Protein AF-A0A2V8B8C1-F1 (afdb_monomer_lite)

pLDDT: mean 71.0, std 14.12, range [40.53, 91.0]

Structure (mmCIF, N/CA/C/O backbone):
data_AF-A0A2V8B8C1-F1
#
_entry.id   AF-A0A2V8B8C1-F1
#
loop_
_atom_site.group_PDB
_atom_site.id
_atom_site.type_symbol
_atom_site.label_atom_id
_atom_site.label_alt_id
_atom_site.label_comp_id
_atom_site.label_asym_id
_atom_site.label_entity_id
_atom_site.label_seq_id
_atom_site.pdbx_PDB_ins_code
_atom_site.Cartn_x
_atom_site.Cartn_y
_atom_site.Cartn_z
_atom_site.occupancy
_atom_site.B_iso_or_equiv
_atom_site.auth_seq_id
_atom_site.auth_comp_id
_atom_site.auth_asym_id
_atom_site.auth_atom_id
_atom_site.pdbx_PDB_model_num
ATOM 1 N N . THR A 1 1 ? 27.947 12.607 -17.716 1.00 40.81 1 THR A N 1
ATOM 2 C CA . THR A 1 1 ? 27.391 13.556 -16.731 1.00 40.81 1 THR A CA 1
ATOM 3 C C . THR A 1 1 ? 28.105 13.318 -15.425 1.00 40.81 1 THR A C 1
ATOM 5 O O . THR A 1 1 ? 27.952 12.253 -14.844 1.00 40.81 1 THR A O 1
ATOM 8 N N . GLU A 1 2 ? 28.975 14.244 -15.031 1.00 46.03 2 GLU A N 1
ATOM 9 C CA . GLU A 1 2 ? 29.747 14.130 -13.792 1.00 46.03 2 GLU A CA 1
ATOM 10 C C . GLU A 1 2 ? 28.814 14.331 -12.592 1.00 46.03 2 GLU A C 1
ATOM 12 O O . GLU A 1 2 ? 28.101 15.330 -12.501 1.00 46.03 2 GLU A O 1
ATOM 17 N N . MET A 1 3 ? 28.765 13.345 -11.698 1.00 51.22 3 MET A N 1
ATOM 18 C CA . MET A 1 3 ? 28.008 13.429 -10.452 1.00 51.22 3 MET A CA 1
ATOM 19 C C . MET A 1 3 ? 28.845 14.218 -9.446 1.00 51.22 3 MET A C 1
ATOM 21 O O . MET A 1 3 ? 29.863 13.726 -8.966 1.00 51.22 3 MET A O 1
ATOM 25 N N . CYS A 1 4 ? 28.428 15.448 -9.139 1.00 53.66 4 CYS A N 1
ATOM 26 C CA . CYS A 1 4 ? 29.023 16.237 -8.064 1.00 53.66 4 CYS A CA 1
ATOM 27 C C . CYS A 1 4 ? 28.787 15.514 -6.726 1.00 53.66 4 CYS A C 1
ATOM 29 O O . CYS A 1 4 ? 27.656 15.429 -6.244 1.00 53.66 4 CYS A O 1
ATOM 31 N N . ILE A 1 5 ? 29.852 14.946 -6.158 1.00 55.75 5 ILE A N 1
ATOM 32 C CA . ILE A 1 5 ? 29.825 14.271 -4.859 1.00 55.75 5 ILE A CA 1
ATOM 33 C C . ILE A 1 5 ? 30.017 15.340 -3.782 1.00 55.75 5 ILE A C 1
ATOM 35 O O . ILE A 1 5 ? 31.124 15.830 -3.571 1.00 55.75 5 ILE A O 1
ATOM 39 N N . ILE A 1 6 ? 28.929 15.716 -3.109 1.00 62.09 6 ILE A N 1
ATOM 40 C CA . ILE A 1 6 ? 28.971 16.609 -1.946 1.00 62.09 6 ILE A CA 1
ATOM 41 C C . ILE A 1 6 ? 29.181 15.735 -0.699 1.00 62.09 6 ILE A C 1
ATOM 43 O O . ILE A 1 6 ? 28.330 14.881 -0.430 1.00 62.09 6 ILE A O 1
ATOM 47 N N . PRO A 1 7 ? 30.276 15.903 0.064 1.00 53.50 7 PRO A N 1
ATOM 48 C CA . PRO A 1 7 ? 30.513 15.103 1.259 1.00 53.50 7 PRO A CA 1
ATOM 49 C C . PRO A 1 7 ? 29.443 15.398 2.318 1.00 53.50 7 PRO A C 1
ATOM 51 O O . PRO A 1 7 ? 29.111 16.555 2.579 1.00 53.50 7 PRO A O 1
ATOM 54 N N . TYR A 1 8 ? 28.908 14.347 2.936 1.00 61.03 8 TYR A N 1
ATOM 55 C CA . TYR A 1 8 ? 27.976 14.437 4.057 1.00 61.03 8 TYR A CA 1
ATOM 56 C C . TYR A 1 8 ? 28.606 13.789 5.294 1.00 61.03 8 TYR A C 1
ATOM 58 O O . TYR A 1 8 ? 28.949 12.609 5.285 1.00 61.03 8 TYR A O 1
ATOM 66 N N . ALA A 1 9 ? 28.775 14.560 6.367 1.00 56.00 9 ALA A N 1
ATOM 67 C CA . ALA A 1 9 ? 29.152 14.032 7.672 1.00 56.00 9 ALA A CA 1
ATOM 68 C C . ALA A 1 9 ? 27.873 13.588 8.395 1.00 56.00 9 ALA A C 1
ATOM 70 O O . ALA A 1 9 ? 27.003 14.409 8.679 1.00 56.00 9 ALA A O 1
ATOM 71 N N . THR A 1 10 ? 27.701 12.296 8.662 1.00 61.25 10 THR A N 1
ATOM 72 C CA . THR A 1 10 ? 26.555 11.830 9.459 1.00 61.25 10 THR A CA 1
ATOM 73 C C . THR A 1 10 ? 26.804 11.992 10.955 1.00 61.25 10 THR A C 1
ATOM 75 O O . THR A 1 10 ? 27.929 11.826 11.412 1.00 61.25 10 THR A O 1
ATOM 78 N N . GLN A 1 11 ? 25.704 12.238 11.681 1.00 53.50 11 GLN A N 1
ATOM 79 C CA . GLN A 1 11 ? 25.585 12.444 13.135 1.00 53.50 11 GLN A CA 1
ATOM 80 C C . GLN A 1 11 ? 26.266 13.743 13.632 1.00 53.50 11 GLN A C 1
ATOM 82 O O . GLN A 1 11 ? 27.283 13.731 14.310 1.00 53.50 11 GLN A O 1
ATOM 87 N N . GLN A 1 12 ? 25.648 14.871 13.241 1.00 56.94 12 GLN A N 1
ATOM 88 C CA . GLN A 1 12 ? 25.858 16.266 13.683 1.00 56.94 12 GLN A CA 1
ATOM 89 C C . GLN A 1 12 ? 27.203 16.959 13.367 1.00 56.94 12 GLN A C 1
ATOM 91 O O . GLN A 1 12 ? 27.645 17.828 14.114 1.00 56.94 12 GLN A O 1
ATOM 96 N N . GLY A 1 13 ? 27.814 16.671 12.216 1.00 64.19 13 GLY A N 1
ATOM 97 C CA . GLY A 1 13 ? 28.711 17.636 11.558 1.00 64.19 13 GLY A CA 1
ATOM 98 C C . GLY A 1 13 ? 27.939 18.746 10.820 1.00 64.19 13 GLY A C 1
ATOM 99 O O . GLY A 1 13 ? 26.731 18.623 10.602 1.00 64.19 13 GLY A O 1
ATOM 100 N N . GLU A 1 14 ? 28.625 19.821 10.412 1.00 65.19 14 GLU A N 1
ATOM 101 C CA . GLU A 1 14 ? 28.038 20.907 9.608 1.00 65.19 14 GLU A CA 1
ATOM 102 C C . GLU A 1 14 ? 27.560 20.382 8.244 1.00 65.19 14 GLU A C 1
ATOM 104 O O . GLU A 1 14 ? 28.343 19.924 7.409 1.00 65.19 14 GLU A O 1
ATOM 109 N N . ILE A 1 15 ? 26.249 20.444 8.008 1.00 68.06 15 ILE A N 1
ATOM 110 C CA . ILE A 1 15 ? 25.651 20.078 6.723 1.00 68.06 15 ILE A CA 1
ATOM 111 C C . ILE A 1 15 ? 25.701 21.302 5.816 1.00 68.06 15 ILE A C 1
ATOM 113 O O . ILE A 1 15 ? 25.137 22.348 6.140 1.00 68.06 15 ILE A O 1
ATOM 117 N N . SER A 1 16 ? 26.354 21.171 4.659 1.00 70.62 16 SER A N 1
ATOM 118 C CA . SER A 1 16 ? 26.412 22.265 3.688 1.00 70.62 16 SER A CA 1
ATOM 119 C C . SER A 1 16 ? 25.008 22.648 3.201 1.00 70.62 16 SER A C 1
ATOM 121 O O . SER A 1 16 ? 24.148 21.797 2.955 1.00 70.62 16 SER A O 1
ATOM 123 N N . PHE A 1 17 ? 24.777 23.951 3.020 1.00 70.31 17 PHE A N 1
ATOM 124 C CA . PHE A 1 17 ? 23.488 24.502 2.582 1.00 70.31 17 PHE A CA 1
ATOM 125 C C . PHE A 1 17 ? 22.969 23.852 1.285 1.00 70.31 17 PHE A C 1
ATOM 127 O O . PHE A 1 17 ? 21.772 23.587 1.145 1.00 70.31 17 PHE A O 1
ATOM 134 N N . CYS A 1 18 ? 23.880 23.533 0.361 1.00 72.69 18 CYS A N 1
ATOM 135 C CA . CYS A 1 18 ? 23.560 22.871 -0.901 1.00 72.69 18 CYS A CA 1
ATOM 136 C C . CYS A 1 18 ? 23.122 21.410 -0.711 1.00 72.69 18 CYS A C 1
ATOM 138 O O . CYS A 1 18 ? 22.234 20.949 -1.425 1.00 72.69 18 CYS A O 1
ATOM 140 N N . ALA A 1 19 ? 23.674 20.684 0.269 1.00 73.56 19 ALA A N 1
ATOM 141 C CA . ALA A 1 19 ? 23.214 19.331 0.584 1.00 73.56 19 ALA A CA 1
ATOM 142 C C . ALA A 1 19 ? 21.793 19.339 1.172 1.00 73.56 19 ALA A C 1
ATOM 144 O O . ALA A 1 19 ? 20.999 18.453 0.852 1.00 73.56 19 ALA A O 1
ATOM 145 N N . TYR A 1 20 ? 21.459 20.358 1.975 1.00 72.19 20 TYR A N 1
ATOM 146 C CA . TYR A 1 20 ? 20.144 20.497 2.605 1.00 72.19 20 TYR A CA 1
ATOM 147 C C . TYR A 1 20 ? 19.028 20.882 1.617 1.00 72.19 20 TYR A C 1
ATOM 149 O O . TYR A 1 20 ? 17.943 20.303 1.675 1.00 72.19 20 TYR A O 1
ATOM 157 N N . ASN A 1 21 ? 19.277 21.830 0.702 1.00 74.12 21 ASN A N 1
ATOM 158 C CA . ASN A 1 21 ? 18.236 22.366 -0.193 1.00 74.12 21 ASN A CA 1
ATOM 159 C C . ASN A 1 21 ? 18.233 21.785 -1.608 1.00 74.12 21 ASN A C 1
ATOM 161 O O . ASN A 1 21 ? 17.188 21.775 -2.253 1.00 74.12 21 ASN A O 1
ATOM 165 N N . THR A 1 22 ? 19.377 21.311 -2.093 1.00 68.38 22 THR A N 1
ATOM 166 C CA . THR A 1 22 ? 19.558 20.975 -3.514 1.00 68.38 22 THR A CA 1
ATOM 167 C C . THR A 1 22 ? 20.071 19.550 -3.727 1.00 68.38 22 THR A C 1
ATOM 169 O O . THR A 1 22 ? 20.235 19.120 -4.866 1.00 68.38 22 THR A O 1
ATOM 172 N N . GLY A 1 23 ? 20.337 18.817 -2.640 1.00 65.88 23 GLY A N 1
ATOM 173 C CA . GLY A 1 23 ? 20.922 17.478 -2.647 1.00 65.88 23 GLY A CA 1
ATOM 174 C C . GLY A 1 23 ? 19.924 16.324 -2.479 1.00 65.88 23 GLY A C 1
ATOM 175 O O . GLY A 1 23 ? 18.716 16.452 -2.671 1.00 65.88 23 GLY A O 1
ATOM 176 N N . ILE A 1 24 ? 20.463 15.162 -2.095 1.00 64.38 24 ILE A N 1
ATOM 177 C CA . ILE A 1 24 ? 19.810 13.837 -2.035 1.00 64.38 24 ILE A CA 1
ATOM 178 C C . ILE A 1 24 ? 18.853 13.715 -0.828 1.00 64.38 24 ILE A C 1
ATOM 180 O O . ILE A 1 24 ? 19.044 12.909 0.074 1.00 64.38 24 ILE A O 1
ATOM 184 N N . GLY A 1 25 ? 17.803 14.537 -0.768 1.00 72.88 25 GLY A N 1
ATOM 185 C CA . GLY A 1 25 ? 16.712 14.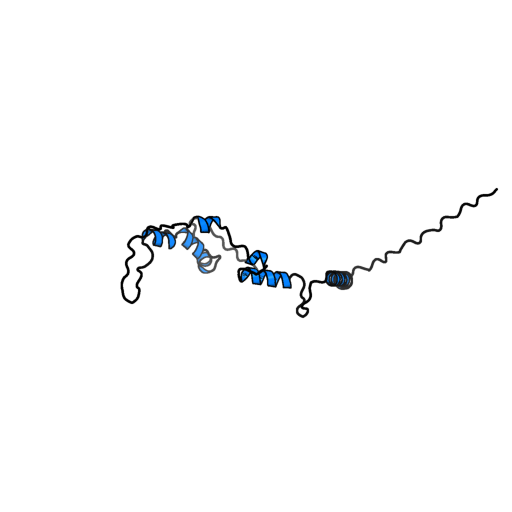358 0.202 1.00 72.88 25 GLY A CA 1
ATOM 186 C C . GLY A 1 25 ? 17.108 14.485 1.683 1.00 72.88 25 GLY A C 1
ATOM 187 O O . GLY A 1 25 ? 16.384 13.982 2.541 1.00 72.88 25 GLY A O 1
ATOM 188 N N . TRP A 1 26 ? 18.217 15.166 1.999 1.00 75.25 26 TRP A N 1
ATOM 189 C CA . TRP A 1 26 ? 18.709 15.364 3.372 1.00 75.25 26 TRP A CA 1
ATOM 190 C C . TRP A 1 26 ? 17.697 16.041 4.288 1.00 75.25 26 TRP A C 1
ATOM 192 O O . TRP A 1 26 ? 17.566 15.644 5.443 1.00 75.25 26 TRP A O 1
ATOM 202 N N . ARG A 1 27 ? 16.924 16.994 3.757 1.00 78.25 27 ARG A N 1
ATOM 203 C CA . ARG A 1 27 ? 15.770 17.585 4.442 1.00 78.25 27 ARG A CA 1
ATOM 204 C C . ARG A 1 27 ? 14.842 16.505 5.007 1.00 78.25 27 ARG A C 1
ATOM 206 O O . ARG A 1 27 ? 14.616 16.470 6.209 1.00 78.25 27 ARG A O 1
ATOM 213 N N . ASN A 1 28 ? 14.411 15.562 4.168 1.00 75.88 28 ASN A N 1
ATOM 214 C CA . ASN A 1 28 ? 13.516 14.477 4.576 1.00 75.88 28 ASN A CA 1
ATOM 215 C C . ASN A 1 28 ? 14.166 13.525 5.587 1.00 75.88 28 ASN A C 1
ATOM 217 O O . ASN A 1 28 ? 13.464 12.955 6.417 1.00 75.88 28 ASN A O 1
ATOM 221 N N . ILE A 1 29 ? 15.482 13.308 5.502 1.00 77.38 29 ILE A N 1
ATOM 222 C CA . ILE A 1 29 ? 16.212 12.433 6.430 1.00 77.38 29 ILE A CA 1
ATOM 223 C C . ILE A 1 29 ? 16.288 13.085 7.814 1.00 77.38 29 ILE A C 1
ATOM 225 O O . ILE A 1 29 ? 15.939 12.439 8.796 1.00 77.38 29 ILE A O 1
ATOM 229 N N . ILE A 1 30 ? 16.674 14.362 7.895 1.00 75.94 30 ILE A N 1
ATOM 230 C CA . ILE A 1 30 ? 16.761 15.108 9.160 1.00 75.94 30 ILE A CA 1
ATOM 231 C C . ILE A 1 30 ? 15.380 15.301 9.774 1.00 75.94 30 ILE A C 1
ATOM 233 O O . ILE A 1 30 ? 15.205 15.042 10.961 1.00 75.94 30 ILE A O 1
ATOM 237 N N . GLU A 1 31 ? 14.390 15.698 8.972 1.00 76.12 31 GLU A N 1
ATOM 238 C CA . GLU A 1 31 ? 13.014 15.868 9.440 1.00 76.12 31 GLU A CA 1
ATOM 239 C C . GLU A 1 31 ? 12.466 14.550 10.003 1.00 76.12 31 GLU A C 1
ATOM 241 O O . GLU A 1 31 ? 11.913 14.546 11.096 1.00 76.12 31 GLU A O 1
ATOM 246 N N . LYS A 1 32 ? 12.704 13.407 9.344 1.00 74.31 32 LYS A N 1
ATOM 247 C CA . LYS A 1 32 ? 12.303 12.091 9.874 1.00 74.31 32 LYS A CA 1
ATOM 248 C C . LYS A 1 32 ? 13.109 11.647 11.093 1.00 74.31 32 LYS A C 1
ATOM 250 O O . LYS A 1 32 ? 12.555 10.975 11.955 1.00 74.31 32 LYS A O 1
ATOM 255 N N . MET A 1 33 ? 14.395 11.981 11.166 1.00 72.19 33 MET A N 1
ATOM 256 C CA . MET A 1 33 ? 15.265 11.586 12.279 1.00 72.19 33 MET A CA 1
ATOM 257 C C . MET A 1 33 ? 14.947 12.369 13.559 1.00 72.19 33 MET A C 1
ATOM 259 O O . MET A 1 33 ? 15.005 11.802 14.646 1.00 72.19 33 MET A O 1
ATOM 263 N N . HIS A 1 34 ? 14.567 13.644 13.428 1.00 69.94 34 HIS A N 1
ATOM 264 C CA . HIS A 1 34 ? 14.156 14.508 14.540 1.00 69.94 34 HIS A CA 1
ATOM 265 C C . HIS A 1 34 ? 12.634 14.579 14.743 1.00 69.94 34 HIS A C 1
ATOM 267 O O . HIS A 1 34 ? 12.169 15.315 15.613 1.00 69.94 34 HIS A O 1
ATOM 273 N N . MET A 1 35 ? 11.842 13.817 13.984 1.00 74.75 35 MET A N 1
ATOM 274 C CA . MET A 1 35 ? 10.407 13.684 14.232 1.00 74.75 35 MET A CA 1
ATOM 275 C C . MET A 1 35 ? 10.179 12.972 15.570 1.00 74.75 35 MET A C 1
ATOM 277 O O . MET A 1 35 ? 10.389 11.768 15.702 1.00 74.75 35 MET A O 1
ATOM 281 N N . THR A 1 36 ? 9.712 13.721 16.565 1.00 65.25 36 THR A N 1
ATOM 282 C CA . THR A 1 36 ? 9.445 13.217 17.919 1.00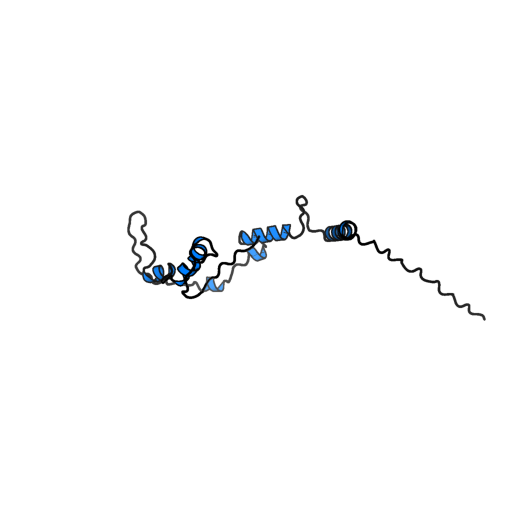 65.25 36 THR A CA 1
ATOM 283 C C . THR A 1 36 ? 8.099 12.495 18.037 1.00 65.25 36 THR A C 1
ATOM 285 O O . THR A 1 36 ? 7.946 11.627 18.894 1.00 65.25 36 THR A O 1
ATOM 288 N N . ALA A 1 37 ? 7.150 12.756 17.132 1.00 64.69 37 ALA A N 1
ATOM 289 C CA . ALA A 1 37 ? 5.885 12.032 17.045 1.00 64.69 37 ALA A CA 1
ATOM 290 C C . ALA A 1 37 ? 5.437 11.869 15.585 1.00 64.69 37 ALA A C 1
ATOM 292 O O . ALA A 1 37 ? 5.521 12.795 14.780 1.00 64.69 37 ALA A O 1
ATOM 293 N N . THR A 1 38 ? 4.952 10.677 15.230 1.00 73.25 38 THR A N 1
ATOM 294 C CA . THR A 1 38 ? 4.241 10.455 13.966 1.00 73.25 38 THR A CA 1
ATOM 295 C C . THR A 1 38 ? 2.767 10.809 14.151 1.00 73.25 38 THR A C 1
ATOM 297 O O . THR A 1 38 ? 2.230 10.678 15.250 1.00 73.25 38 THR A O 1
ATOM 300 N N . LEU A 1 39 ? 2.085 11.208 13.072 1.00 69.75 39 LEU A N 1
ATOM 301 C CA . LEU A 1 39 ? 0.641 11.478 13.094 1.00 69.75 39 LEU A CA 1
ATOM 302 C C . LEU A 1 39 ? -0.162 10.304 13.688 1.00 69.75 39 LEU A C 1
ATOM 304 O O . LEU A 1 39 ? -1.159 10.516 14.367 1.00 69.75 39 LEU A O 1
ATOM 308 N N . THR A 1 40 ? 0.307 9.072 13.472 1.00 75.25 40 THR A N 1
ATOM 309 C CA . THR A 1 40 ? -0.265 7.857 14.062 1.00 75.25 40 THR A CA 1
ATOM 310 C C . THR A 1 40 ? -0.211 7.882 15.588 1.00 75.25 40 THR A C 1
ATOM 312 O O . THR A 1 40 ? -1.251 7.720 16.212 1.00 75.25 40 THR A O 1
ATOM 315 N N . LYS A 1 41 ? 0.956 8.177 16.185 1.00 77.56 41 LYS A N 1
ATOM 316 C CA . LYS A 1 41 ? 1.100 8.300 17.646 1.00 77.56 41 LYS A CA 1
ATOM 317 C C . LYS A 1 41 ? 0.213 9.410 18.211 1.00 77.56 41 LYS A C 1
ATOM 319 O O . LYS A 1 41 ? -0.428 9.233 19.237 1.00 77.56 41 LYS A O 1
ATOM 324 N N . TRP A 1 42 ? 0.118 10.536 17.501 1.00 77.88 42 TRP A N 1
ATOM 325 C CA . TRP A 1 42 ? -0.759 11.634 17.908 1.00 77.88 42 TRP A CA 1
ATOM 326 C C . TRP A 1 42 ? -2.238 11.222 17.930 1.00 77.88 42 TRP A C 1
ATOM 328 O O . TRP A 1 42 ? -2.943 11.529 18.886 1.00 77.88 42 TRP A O 1
ATOM 338 N N . TYR A 1 43 ? -2.706 10.494 16.908 1.00 76.19 43 TYR A N 1
ATOM 339 C CA . TYR A 1 43 ? -4.079 9.980 16.860 1.00 76.19 43 TYR A CA 1
ATOM 340 C C . TYR A 1 43 ? -4.355 8.850 17.855 1.00 76.19 43 TYR A C 1
ATOM 342 O O . TYR A 1 43 ? -5.503 8.696 18.263 1.00 76.19 43 TYR A O 1
ATOM 350 N N . GLU A 1 44 ? -3.345 8.078 18.250 1.00 73.31 44 GLU A N 1
ATOM 351 C CA . GLU A 1 44 ? -3.472 7.091 19.327 1.00 73.31 44 GLU A CA 1
ATOM 352 C C . GLU A 1 44 ? -3.708 7.776 20.683 1.00 73.31 44 GLU A C 1
ATOM 354 O O . GLU A 1 44 ? -4.586 7.358 21.433 1.00 73.31 44 GLU A O 1
ATOM 359 N N . GLU A 1 45 ? -2.978 8.857 20.976 1.00 73.62 45 GLU A N 1
ATOM 360 C CA . GLU A 1 45 ? -3.075 9.580 22.254 1.00 73.62 45 GLU A CA 1
ATOM 361 C C . GLU A 1 45 ? -4.287 10.518 22.333 1.00 73.62 45 GLU A C 1
ATOM 363 O O . GLU A 1 45 ? -4.980 10.562 23.348 1.00 73.62 45 GLU A O 1
ATOM 368 N N . HIS A 1 46 ? -4.552 11.274 21.265 1.00 74.50 46 HIS A N 1
ATOM 369 C CA . HIS A 1 46 ? -5.550 12.351 21.261 1.00 74.50 46 HIS A CA 1
ATOM 370 C C . HIS A 1 46 ? -6.847 11.961 20.539 1.00 74.50 46 HIS A C 1
ATOM 372 O O . HIS A 1 46 ? -7.808 12.729 20.538 1.00 74.50 46 HIS A O 1
ATOM 378 N N . GLY A 1 47 ? -6.897 10.777 19.922 1.00 70.12 47 GLY A N 1
ATOM 379 C CA . GLY A 1 47 ? -7.994 10.376 19.050 1.00 70.12 47 GLY A CA 1
ATOM 380 C C . GLY A 1 47 ? -7.968 11.106 17.703 1.00 70.12 47 GLY A C 1
ATOM 381 O O . GLY A 1 47 ? -7.191 12.031 17.452 1.00 70.12 47 GLY A O 1
ATOM 382 N N . ARG A 1 48 ? -8.826 10.669 16.779 1.00 71.25 48 ARG A N 1
ATOM 383 C CA . ARG A 1 48 ? -9.042 11.383 15.515 1.00 71.25 48 ARG A CA 1
ATOM 384 C C . ARG A 1 48 ? -9.996 12.564 15.756 1.00 71.25 48 ARG A C 1
ATOM 386 O O . ARG A 1 48 ? -10.814 12.504 16.667 1.00 71.25 48 ARG A O 1
ATOM 393 N N . HIS A 1 49 ? -9.866 13.621 14.950 1.00 65.06 49 HIS A N 1
ATOM 394 C CA . HIS A 1 49 ? -10.652 14.867 15.018 1.00 65.06 49 HIS A CA 1
ATOM 395 C C . HIS A 1 49 ? -12.145 14.637 15.297 1.00 65.06 49 HIS A C 1
ATOM 397 O O . HIS A 1 49 ? -12.728 13.674 14.797 1.00 65.06 49 HIS A O 1
ATOM 403 N N . GLU A 1 50 ? -12.750 15.562 16.049 1.00 66.75 50 GLU A N 1
ATOM 404 C CA . GLU A 1 50 ? -14.172 15.530 16.389 1.00 66.75 50 GLU A CA 1
ATOM 405 C C . GLU A 1 50 ? -15.048 15.375 15.140 1.00 66.75 50 GLU A C 1
ATOM 407 O O . GLU A 1 50 ? -14.854 16.037 14.116 1.00 66.75 50 GLU A O 1
ATOM 412 N N . ILE A 1 51 ? -16.016 14.465 15.224 1.00 66.69 51 ILE A N 1
ATOM 413 C CA . ILE A 1 51 ? -16.929 14.172 14.126 1.00 66.69 51 ILE A CA 1
ATOM 414 C C . ILE A 1 51 ? -18.084 15.173 14.195 1.00 66.69 51 ILE A C 1
ATOM 416 O O . ILE A 1 51 ? -18.906 15.141 15.113 1.00 66.69 51 ILE A O 1
ATOM 420 N N . PHE A 1 52 ? -18.166 16.040 13.189 1.00 68.88 52 PHE A N 1
ATOM 421 C CA . PHE A 1 52 ? -19.316 16.911 12.965 1.00 68.88 52 PHE A CA 1
ATOM 422 C C . PHE A 1 52 ? -20.185 16.307 11.862 1.00 68.88 52 PHE A C 1
ATOM 424 O O . PHE A 1 52 ? -19.803 16.299 10.692 1.00 68.88 52 PHE A O 1
ATOM 431 N N . ALA A 1 53 ? -21.360 15.793 12.223 1.00 72.62 53 ALA A N 1
ATOM 432 C CA . ALA A 1 53 ? -22.344 15.292 11.267 1.00 72.62 53 ALA A CA 1
ATOM 433 C C . ALA A 1 53 ? -23.557 16.232 11.267 1.00 72.62 53 ALA A C 1
ATOM 435 O O . ALA A 1 53 ? -24.225 16.391 12.286 1.00 72.62 53 ALA A O 1
ATOM 436 N N . GLY A 1 54 ? -23.829 16.892 10.136 1.00 76.56 54 GLY A N 1
ATOM 437 C CA . GLY A 1 54 ? -25.005 17.760 9.976 1.00 76.56 54 GLY A CA 1
ATOM 438 C C . GLY A 1 54 ? -25.103 18.893 11.009 1.00 76.56 54 GLY A C 1
ATOM 439 O O . GLY A 1 54 ? -26.130 19.031 11.669 1.00 76.56 54 GLY A O 1
ATOM 440 N N . ASN A 1 55 ? -24.033 19.679 11.181 1.00 77.88 55 ASN A N 1
ATOM 441 C CA . ASN A 1 55 ? -23.928 20.778 12.158 1.00 77.88 55 ASN A CA 1
ATOM 442 C C . ASN A 1 55 ? -24.172 20.379 13.630 1.00 77.88 55 ASN A C 1
ATOM 444 O O . ASN A 1 55 ? -24.400 21.247 14.473 1.00 77.88 55 ASN A O 1
ATOM 448 N N . LYS A 1 56 ? -24.114 19.087 13.970 1.00 74.75 56 LYS A N 1
ATOM 449 C CA . LYS A 1 56 ? -24.207 18.597 15.349 1.00 74.75 56 LYS A CA 1
ATOM 450 C C . LYS A 1 56 ? -22.890 17.941 15.757 1.00 74.75 56 LYS A C 1
ATOM 452 O O . LYS A 1 56 ? -22.306 17.181 14.985 1.00 74.75 56 LYS A O 1
ATOM 457 N N . ALA A 1 57 ? -22.437 18.251 16.970 1.00 75.31 57 ALA A N 1
ATOM 458 C CA . ALA A 1 57 ? -21.295 17.588 17.588 1.00 75.31 57 ALA A CA 1
ATOM 459 C C . ALA A 1 57 ? -21.6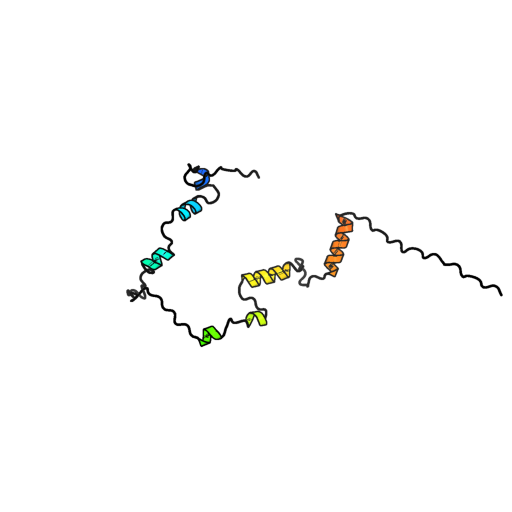92 16.159 17.985 1.00 75.31 57 ALA A C 1
ATOM 461 O O . ALA A 1 57 ? -22.697 15.971 18.676 1.00 75.31 57 ALA A O 1
ATOM 462 N N . VAL A 1 58 ? -20.923 15.161 17.543 1.00 76.44 58 VAL A N 1
ATOM 463 C CA . VAL A 1 58 ? -21.127 13.749 17.898 1.00 76.44 58 VAL A CA 1
ATOM 464 C C . VAL A 1 58 ? -19.873 13.249 18.623 1.00 76.44 58 VAL A C 1
ATOM 466 O O . VAL A 1 58 ? -18.933 12.793 17.968 1.00 76.44 58 VAL A O 1
ATOM 469 N N . PRO A 1 59 ? -19.811 13.361 19.964 1.00 73.62 59 PRO A N 1
ATOM 470 C CA . PRO A 1 59 ? -18.658 12.891 20.720 1.00 73.62 59 PRO A CA 1
ATOM 471 C C . PRO A 1 59 ? -18.586 11.359 20.699 1.00 73.62 59 PRO A C 1
ATOM 473 O O . PRO A 1 59 ? -19.596 10.670 20.857 1.00 73.62 59 PRO A O 1
ATOM 476 N N . LEU A 1 60 ? -17.378 10.820 20.522 1.00 71.06 60 LEU A N 1
ATOM 477 C CA . LEU A 1 60 ? -17.130 9.387 20.657 1.00 71.06 60 LEU A CA 1
ATOM 478 C C . LEU A 1 60 ? -17.051 9.023 22.152 1.00 71.06 60 LEU A C 1
ATOM 480 O O . LEU A 1 60 ? -16.320 9.680 22.890 1.00 71.06 60 LEU A O 1
ATOM 484 N N . PRO A 1 61 ? -17.756 7.976 22.617 1.00 74.00 61 PRO A N 1
ATOM 485 C CA . PRO A 1 61 ? -17.767 7.600 24.033 1.00 74.00 61 PRO A CA 1
ATOM 486 C C . PRO A 1 61 ? -16.447 6.972 24.514 1.00 74.00 61 PRO A C 1
ATOM 488 O O . PRO A 1 61 ? -16.183 6.950 25.712 1.00 74.00 61 PRO A O 1
ATOM 491 N N . SER A 1 62 ? -15.623 6.431 23.610 1.00 73.88 62 SER A N 1
ATOM 492 C CA . SER A 1 62 ? -14.314 5.853 23.929 1.00 73.88 62 SER A CA 1
ATOM 493 C C . SER A 1 62 ? -13.439 5.757 22.677 1.00 73.88 62 SER A C 1
ATOM 495 O O . SER A 1 62 ? -13.951 5.551 21.576 1.00 73.88 62 SER A O 1
ATOM 497 N N . THR A 1 63 ? -12.120 5.862 22.851 1.00 72.19 63 THR A N 1
ATOM 498 C CA . THR A 1 63 ? -11.106 5.557 21.827 1.00 72.19 63 THR A CA 1
ATOM 499 C C . THR A 1 63 ? -10.686 4.085 21.835 1.00 72.19 63 THR A C 1
ATOM 501 O O . THR A 1 63 ? -9.923 3.665 20.970 1.00 72.19 63 THR A O 1
ATOM 504 N N . ALA A 1 64 ? -11.186 3.277 22.778 1.00 76.25 64 ALA A N 1
ATOM 505 C CA . ALA A 1 64 ? -10.862 1.859 22.857 1.00 76.25 64 ALA A CA 1
ATOM 506 C C . ALA A 1 64 ? -11.432 1.098 21.650 1.00 76.25 64 ALA A C 1
ATOM 508 O O . ALA A 1 64 ? -12.631 1.131 21.366 1.00 76.25 64 ALA A O 1
ATOM 509 N N . HIS A 1 65 ? -10.565 0.378 20.944 1.00 77.75 65 HIS A N 1
ATOM 510 C CA . HIS A 1 65 ? -10.950 -0.423 19.791 1.00 77.75 65 HIS A CA 1
ATOM 511 C C . HIS A 1 65 ? -11.307 -1.844 20.233 1.00 77.75 65 HIS A C 1
ATOM 513 O O . HIS A 1 65 ? -10.543 -2.495 20.942 1.00 77.75 65 HIS A O 1
ATOM 519 N N . SER A 1 66 ? -12.452 -2.353 19.783 1.00 82.31 66 SER A N 1
ATOM 520 C CA . SER A 1 66 ? -12.779 -3.776 19.888 1.00 82.31 66 SER A CA 1
ATOM 521 C C . SER A 1 66 ? -13.195 -4.288 18.515 1.00 82.31 66 SER A C 1
ATOM 523 O O . SER A 1 66 ? -14.016 -3.673 17.837 1.00 82.31 66 SER A O 1
ATOM 525 N N . LEU A 1 67 ? -12.597 -5.396 18.085 1.00 84.25 67 LEU A N 1
ATOM 526 C CA . LEU A 1 67 ? -12.958 -6.086 16.853 1.00 84.25 67 LEU A CA 1
ATOM 527 C C . LEU A 1 67 ? -13.561 -7.433 17.240 1.00 84.25 67 LEU A C 1
ATOM 529 O O . LEU A 1 67 ? -12.867 -8.300 17.765 1.00 84.25 67 LEU A O 1
ATOM 533 N N . LYS A 1 68 ? -14.860 -7.609 16.994 1.00 89.25 68 LYS A N 1
ATOM 534 C CA . LYS A 1 68 ? -15.508 -8.917 17.121 1.00 89.25 68 LYS A CA 1
ATOM 535 C C . LYS A 1 68 ? -15.349 -9.656 15.800 1.00 89.25 68 LYS A C 1
ATOM 537 O O . LYS A 1 68 ? -15.958 -9.275 14.802 1.00 89.25 68 LYS A O 1
ATOM 542 N N . LEU A 1 69 ? -14.505 -10.681 15.795 1.00 88.12 69 LEU A N 1
ATOM 543 C CA . LEU A 1 69 ? -14.324 -11.555 14.642 1.00 88.12 69 LEU A CA 1
ATOM 544 C C . LEU A 1 69 ? -15.490 -12.548 14.569 1.00 88.12 69 LEU A C 1
ATOM 546 O O . LEU A 1 69 ? -15.830 -13.175 15.569 1.00 88.12 69 LEU A O 1
ATOM 550 N N . ASN A 1 70 ? -16.086 -12.707 13.389 1.00 90.75 70 ASN A N 1
ATOM 551 C CA . ASN A 1 70 ? -17.003 -13.814 13.133 1.00 90.75 70 ASN A CA 1
ATOM 552 C C . ASN A 1 70 ? -16.175 -15.063 12.795 1.00 90.75 70 ASN A C 1
ATOM 554 O O . ASN A 1 70 ? -15.496 -15.091 11.768 1.00 90.75 70 ASN A O 1
ATOM 558 N N . GLU A 1 71 ? -16.232 -16.083 13.651 1.00 91.00 71 GLU A N 1
ATOM 559 C CA . GLU A 1 71 ? -15.441 -17.310 13.506 1.00 91.00 71 GLU A CA 1
ATOM 560 C C . GLU A 1 71 ? -15.712 -18.059 12.196 1.00 91.00 71 GLU A C 1
ATOM 562 O O . GLU A 1 71 ? -14.780 -18.607 11.603 1.00 91.00 71 GLU A O 1
ATOM 567 N N . GLU A 1 72 ? -16.957 -18.062 11.712 1.00 90.56 72 GLU A N 1
ATOM 568 C CA . GLU A 1 72 ? -17.321 -18.731 10.459 1.00 90.56 72 GLU A CA 1
ATOM 569 C C . GLU A 1 72 ? -16.659 -18.046 9.262 1.00 90.56 72 GLU A C 1
ATOM 571 O O . GLU A 1 72 ? -16.044 -18.706 8.425 1.00 90.56 72 GLU A O 1
ATOM 576 N N . ALA A 1 73 ? -16.713 -16.711 9.220 1.00 85.44 73 ALA A N 1
ATOM 577 C CA . ALA A 1 73 ? -16.106 -15.919 8.152 1.00 85.44 73 ALA A CA 1
ATOM 578 C C . ALA A 1 73 ? -14.576 -16.048 8.141 1.00 85.44 73 ALA A C 1
ATOM 580 O O . ALA A 1 73 ? -13.957 -16.094 7.082 1.00 85.44 73 ALA A O 1
ATOM 581 N N . VAL A 1 74 ? -13.960 -16.147 9.319 1.00 87.19 74 VAL A N 1
ATOM 582 C CA . VAL A 1 74 ? -12.509 -16.337 9.455 1.00 87.19 74 VAL A CA 1
ATOM 583 C C . VAL A 1 74 ? -12.097 -17.721 8.963 1.00 87.19 74 VAL A C 1
ATOM 585 O O . VAL A 1 74 ? -11.073 -17.864 8.296 1.00 87.19 74 VAL A O 1
ATOM 588 N N . ARG A 1 75 ? -12.906 -18.744 9.258 1.00 89.75 75 ARG A N 1
ATOM 589 C CA . ARG A 1 75 ? -12.651 -20.125 8.834 1.00 89.75 75 ARG A CA 1
ATOM 590 C C . ARG A 1 75 ? -12.915 -20.354 7.344 1.00 89.75 75 ARG A C 1
ATOM 592 O O . ARG A 1 75 ? -12.293 -21.242 6.771 1.00 89.75 75 ARG A O 1
ATOM 599 N N . ALA A 1 76 ? -13.785 -19.560 6.716 1.00 87.56 76 ALA A N 1
ATOM 600 C CA . ALA A 1 76 ? -14.113 -19.665 5.291 1.00 87.56 76 ALA A CA 1
ATOM 601 C C . ALA A 1 76 ? -12.901 -19.468 4.353 1.00 87.56 76 ALA A C 1
ATOM 603 O O . ALA A 1 76 ? -12.956 -19.872 3.192 1.00 87.56 76 ALA A O 1
ATOM 604 N N . GLY A 1 77 ? -11.789 -18.919 4.857 1.00 86.25 77 GLY A N 1
ATOM 605 C CA . GLY A 1 77 ? -10.549 -18.762 4.101 1.00 86.25 77 GLY A CA 1
ATOM 606 C C . GLY A 1 77 ? -10.607 -17.636 3.066 1.00 86.25 77 GLY A C 1
ATOM 607 O O . GLY A 1 77 ? -11.592 -16.910 2.942 1.00 86.25 77 GLY A O 1
ATOM 608 N N . ALA A 1 78 ? -9.504 -17.448 2.338 1.00 86.50 78 ALA A N 1
ATOM 609 C CA . ALA A 1 78 ? -9.421 -16.419 1.307 1.00 86.50 78 ALA A CA 1
ATOM 610 C C . ALA A 1 78 ? -10.201 -16.827 0.046 1.00 86.50 78 ALA A C 1
ATOM 612 O O . ALA A 1 78 ? -10.121 -17.966 -0.413 1.00 86.50 78 ALA A O 1
ATOM 613 N N . GLN A 1 79 ? -10.907 -15.869 -0.550 1.00 86.31 79 GLN A N 1
ATOM 614 C CA . GLN A 1 79 ? -11.623 -16.054 -1.809 1.00 86.31 79 GLN A CA 1
ATOM 615 C C . GLN A 1 79 ? -10.628 -16.205 -2.982 1.00 86.31 79 GLN A C 1
ATOM 617 O O . GLN A 1 79 ? -9.748 -15.362 -3.169 1.00 86.31 79 GLN A O 1
ATOM 622 N N . THR A 1 80 ? -10.756 -17.288 -3.762 1.00 89.19 80 THR A N 1
ATOM 623 C CA . THR A 1 80 ? -9.843 -17.654 -4.876 1.00 89.19 80 THR A CA 1
ATOM 624 C C . THR A 1 80 ? -10.550 -17.828 -6.226 1.00 89.19 80 THR A C 1
ATOM 626 O O . THR A 1 80 ? -9.940 -18.254 -7.204 1.00 89.19 80 THR A O 1
ATOM 629 N N . ASP A 1 81 ? -11.831 -17.481 -6.314 1.00 89.81 81 ASP A N 1
ATOM 630 C CA . ASP A 1 81 ? -12.640 -17.576 -7.537 1.00 89.81 81 ASP A CA 1
ATOM 631 C C . ASP A 1 81 ? -12.033 -16.806 -8.726 1.00 89.81 81 ASP A C 1
ATOM 633 O O . ASP A 1 81 ? -11.937 -17.340 -9.830 1.00 89.81 81 ASP A O 1
ATOM 637 N N . LEU A 1 82 ? -11.540 -15.585 -8.500 1.00 86.38 82 LEU A N 1
ATOM 638 C CA . LEU A 1 82 ? -10.897 -14.759 -9.523 1.00 86.38 82 LEU A CA 1
ATOM 639 C C . LEU A 1 82 ? -9.589 -15.376 -10.031 1.00 86.38 82 LEU A C 1
ATOM 641 O O . LEU A 1 82 ? -9.264 -15.222 -11.209 1.00 86.38 82 LEU A O 1
ATOM 645 N N . ASP A 1 83 ? -8.867 -16.107 -9.175 1.00 86.81 83 ASP A N 1
ATOM 646 C CA . ASP A 1 83 ? -7.659 -16.832 -9.580 1.00 86.81 83 ASP A CA 1
ATOM 647 C C . ASP A 1 83 ? -8.015 -18.020 -10.478 1.00 86.81 83 ASP A C 1
ATOM 649 O O . ASP A 1 83 ? -7.377 -18.219 -11.511 1.00 86.81 83 ASP A O 1
ATOM 653 N N . GLN A 1 84 ? -9.069 -18.767 -10.126 1.00 88.62 84 GLN A N 1
ATOM 654 C CA . GLN A 1 84 ? -9.561 -19.906 -10.911 1.00 88.62 84 GLN A CA 1
ATOM 655 C C . GLN A 1 84 ? -10.073 -19.469 -12.289 1.00 88.62 84 GLN A C 1
ATOM 657 O O . GLN A 1 84 ? -9.818 -20.139 -13.288 1.00 88.62 84 GLN A O 1
ATOM 662 N N . LEU A 1 85 ? -10.745 -18.317 -12.355 1.00 89.88 85 LEU A N 1
ATOM 663 C CA . LEU A 1 85 ? -11.209 -17.708 -13.603 1.00 89.88 85 LEU A CA 1
ATOM 664 C C . LEU A 1 85 ? -10.092 -16.984 -14.376 1.00 89.88 85 LEU A C 1
ATOM 666 O O . LEU A 1 85 ? -10.307 -16.540 -15.504 1.00 89.88 85 LEU A O 1
ATOM 670 N N . GLY A 1 86 ? -8.900 -16.836 -13.790 1.00 85.00 86 GLY A N 1
ATOM 671 C CA . GLY A 1 86 ? -7.768 -16.151 -14.412 1.00 85.00 86 GLY A CA 1
ATOM 672 C C . GLY A 1 86 ? -7.978 -14.646 -14.615 1.00 85.00 86 GLY A C 1
ATOM 673 O O . GLY A 1 86 ? -7.262 -14.028 -15.412 1.00 85.00 86 GLY A O 1
ATOM 674 N N . ILE A 1 87 ? -8.919 -14.033 -13.898 1.00 88.06 87 ILE A N 1
ATOM 675 C CA . ILE A 1 87 ? -9.222 -12.598 -13.959 1.00 88.06 87 ILE A CA 1
ATOM 676 C C . ILE A 1 87 ? -8.195 -11.846 -13.099 1.00 88.06 87 ILE A C 1
ATOM 678 O O . ILE A 1 87 ? -7.713 -12.349 -12.090 1.00 88.06 87 ILE A O 1
ATOM 682 N N . ALA A 1 88 ? -7.749 -10.670 -13.543 1.00 89.06 88 ALA A N 1
ATOM 683 C CA . ALA A 1 88 ? -6.842 -9.847 -12.740 1.00 89.06 88 ALA A CA 1
ATOM 684 C C . ALA A 1 88 ? -7.604 -9.168 -11.593 1.00 89.06 88 ALA A C 1
ATOM 686 O O . ALA A 1 88 ? -8.696 -8.650 -11.805 1.00 89.06 88 ALA A O 1
ATOM 687 N N . LYS A 1 89 ? -7.020 -9.136 -10.392 1.00 86.12 89 LYS A N 1
ATOM 688 C CA . LYS A 1 89 ? -7.667 -8.571 -9.196 1.00 86.12 89 LYS A CA 1
ATOM 689 C C . LYS A 1 89 ? -7.483 -7.062 -9.078 1.00 86.12 89 LYS A C 1
ATOM 691 O O . LYS A 1 89 ? -8.227 -6.393 -8.368 1.00 86.12 89 LYS A O 1
ATOM 696 N N . ASN A 1 90 ? -6.450 -6.519 -9.718 1.00 90.81 90 ASN A N 1
ATOM 697 C CA . ASN A 1 90 ? -6.101 -5.106 -9.634 1.00 90.81 90 ASN A CA 1
ATOM 698 C C . ASN A 1 90 ? -5.451 -4.595 -10.929 1.00 90.81 90 ASN A C 1
ATOM 700 O O . ASN A 1 90 ? -4.910 -5.356 -11.734 1.00 90.81 90 ASN A O 1
ATOM 704 N N . ALA A 1 91 ? -5.430 -3.269 -11.082 1.00 90.38 91 ALA A N 1
ATOM 705 C CA . ALA A 1 91 ? -4.850 -2.592 -12.244 1.00 90.38 91 ALA A CA 1
ATOM 706 C C . ALA A 1 91 ? -3.358 -2.916 -12.461 1.00 90.38 91 ALA A C 1
ATOM 708 O O . ALA A 1 91 ? -2.855 -2.879 -13.586 1.00 90.38 91 ALA A O 1
ATOM 709 N N . ARG A 1 92 ? -2.613 -3.241 -11.393 1.00 90.00 92 ARG A N 1
ATOM 710 C CA . ARG A 1 92 ? -1.202 -3.640 -11.503 1.00 90.00 92 ARG A CA 1
ATOM 711 C C . ARG A 1 92 ? -1.074 -5.010 -12.166 1.00 90.00 92 ARG A C 1
ATOM 713 O O . ARG A 1 92 ? -0.213 -5.169 -13.027 1.00 90.00 92 ARG A O 1
ATOM 720 N N . GLU A 1 93 ? -1.905 -5.971 -11.787 1.00 87.44 93 GLU A N 1
ATOM 721 C CA . GLU A 1 93 ? -1.966 -7.305 -12.385 1.00 87.44 93 GLU A CA 1
ATOM 722 C C . GLU A 1 93 ? -2.444 -7.252 -13.832 1.00 87.44 93 GLU A C 1
ATOM 724 O O . GLU A 1 93 ? -1.854 -7.923 -14.675 1.00 87.44 93 GLU A O 1
ATOM 729 N N . GLU A 1 94 ? -3.426 -6.409 -14.157 1.00 86.06 94 GLU A N 1
ATOM 730 C CA . GLU A 1 94 ? -3.822 -6.149 -15.547 1.00 86.06 94 GLU A CA 1
ATOM 731 C C . GLU A 1 94 ? -2.655 -5.595 -16.360 1.00 86.06 94 GLU A C 1
ATOM 733 O O . GLU A 1 94 ? -2.334 -6.112 -17.428 1.00 86.06 94 GLU A O 1
ATOM 738 N N . LYS A 1 95 ? -1.949 -4.590 -15.829 1.00 87.25 95 LYS A N 1
ATOM 739 C CA . LYS A 1 95 ? -0.781 -3.998 -16.489 1.00 87.25 95 LYS A CA 1
ATOM 740 C C . LYS A 1 95 ? 0.359 -4.999 -16.643 1.00 87.25 95 LYS A C 1
ATOM 742 O O . LYS A 1 95 ? 1.049 -4.975 -17.659 1.00 87.25 95 LYS A O 1
ATOM 747 N N . LEU A 1 96 ? 0.576 -5.873 -15.662 1.00 84.44 96 LEU A N 1
ATOM 748 C CA . LEU A 1 96 ? 1.561 -6.950 -15.747 1.00 84.44 96 LEU A CA 1
ATOM 749 C C . LEU A 1 96 ? 1.146 -8.011 -16.764 1.00 84.44 96 LEU A C 1
ATOM 751 O O . LEU A 1 96 ? 1.996 -8.432 -17.537 1.00 84.44 96 LEU A O 1
ATOM 755 N N . LYS A 1 97 ? -0.133 -8.398 -16.831 1.00 81.69 97 LYS A N 1
ATOM 756 C CA . LYS A 1 97 ? -0.652 -9.311 -17.859 1.00 81.69 97 LYS A CA 1
ATOM 757 C C . LYS A 1 97 ? -0.542 -8.699 -19.254 1.00 81.69 97 LYS A C 1
ATOM 759 O O . LYS A 1 97 ? -0.042 -9.365 -20.154 1.00 81.69 97 LYS A O 1
ATOM 764 N N . ALA A 1 98 ? -0.900 -7.427 -19.419 1.00 80.25 98 ALA A N 1
ATOM 765 C CA . ALA A 1 98 ? -0.738 -6.689 -20.668 1.00 80.25 98 ALA A CA 1
ATOM 766 C C . ALA A 1 98 ? 0.740 -6.614 -21.075 1.00 80.25 98 ALA A C 1
ATOM 768 O O . ALA A 1 98 ? 1.093 -6.951 -22.200 1.00 80.25 98 ALA A O 1
ATOM 769 N N . ARG A 1 99 ? 1.635 -6.275 -20.139 1.00 76.56 99 ARG A N 1
ATOM 770 C CA . ARG A 1 99 ? 3.086 -6.279 -20.374 1.00 76.56 99 ARG A CA 1
ATOM 771 C C . ARG A 1 99 ? 3.632 -7.666 -20.670 1.00 76.56 99 ARG A C 1
ATOM 773 O O . ARG A 1 99 ? 4.503 -7.775 -21.513 1.00 76.56 99 ARG A O 1
ATOM 780 N N . ALA A 1 100 ? 3.147 -8.711 -20.011 1.00 70.69 100 ALA A N 1
ATOM 781 C CA . ALA A 1 100 ? 3.556 -10.084 -20.275 1.00 70.69 100 ALA A CA 1
ATOM 782 C C . ALA A 1 100 ? 3.014 -10.597 -21.616 1.00 70.69 100 ALA A C 1
ATOM 784 O O . ALA A 1 100 ? 3.623 -11.492 -22.190 1.00 70.69 100 ALA A O 1
ATOM 785 N N . GLY A 1 101 ? 1.895 -10.055 -22.105 1.00 61.44 101 GLY A N 1
ATOM 786 C CA . GLY A 1 101 ? 1.417 -10.247 -23.474 1.00 61.44 101 GLY A CA 1
ATOM 787 C C . GLY A 1 101 ? 2.314 -9.535 -24.489 1.00 61.44 101 GLY A C 1
ATOM 788 O O . GLY A 1 101 ? 2.742 -10.153 -25.453 1.00 61.44 101 GLY A O 1
ATOM 789 N N . VAL A 1 102 ? 2.694 -8.284 -24.211 1.00 59.72 102 VAL A N 1
ATOM 790 C CA . VAL A 1 102 ? 3.590 -7.480 -25.065 1.00 59.72 102 VAL A CA 1
ATOM 791 C C . VAL A 1 102 ? 5.024 -8.033 -25.092 1.00 59.72 102 VAL A C 1
ATOM 793 O O . VAL A 1 102 ? 5.636 -8.120 -26.150 1.00 59.72 102 VAL A O 1
ATOM 796 N N . ALA A 1 103 ? 5.560 -8.452 -23.942 1.00 55.00 103 ALA A N 1
ATOM 797 C CA . ALA A 1 103 ? 6.899 -9.032 -23.800 1.00 55.00 103 ALA A CA 1
ATOM 798 C C . ALA A 1 103 ? 6.999 -10.441 -24.399 1.00 55.00 103 ALA A C 1
ATOM 800 O O . ALA A 1 103 ? 8.083 -10.873 -24.773 1.00 55.00 103 ALA A O 1
ATOM 801 N N . ARG A 1 104 ? 5.866 -11.135 -24.548 1.00 51.41 104 ARG A N 1
ATOM 802 C CA . ARG A 1 104 ? 5.739 -12.364 -25.337 1.00 51.41 104 ARG A CA 1
ATOM 803 C C . ARG A 1 104 ? 5.534 -12.052 -26.829 1.00 51.41 104 ARG A C 1
ATOM 805 O O . ARG A 1 104 ? 4.774 -12.733 -27.490 1.00 51.41 104 ARG A O 1
ATOM 812 N N . GLY A 1 105 ? 6.219 -11.043 -27.366 1.00 48.78 105 GLY A N 1
ATOM 813 C CA . GLY A 1 105 ? 6.500 -10.941 -28.803 1.00 48.78 105 GLY A CA 1
ATOM 814 C C . GLY A 1 105 ? 5.406 -10.384 -29.719 1.00 48.78 105 GLY A C 1
ATOM 815 O O . GLY A 1 105 ? 5.390 -10.734 -30.894 1.00 48.78 105 GLY A O 1
ATOM 816 N N . SER A 1 106 ? 4.527 -9.486 -29.263 1.00 45.94 106 SER A N 1
ATOM 817 C CA . SER A 1 106 ? 3.687 -8.732 -30.211 1.00 45.94 106 SER A CA 1
ATOM 818 C C . SER A 1 106 ? 4.455 -7.520 -30.760 1.00 45.94 106 SER A C 1
ATOM 820 O O . SER A 1 106 ? 4.633 -6.519 -30.062 1.00 45.94 106 SER A O 1
ATOM 822 N N . HIS A 1 107 ? 4.905 -7.598 -32.015 1.00 45.72 107 HIS A N 1
ATOM 823 C CA . HIS A 1 107 ? 5.368 -6.442 -32.796 1.00 45.72 107 HIS A CA 1
ATOM 824 C C . HIS A 1 107 ? 4.237 -5.389 -32.886 1.00 45.72 107 HIS A C 1
ATOM 826 O O . HIS A 1 107 ? 3.069 -5.795 -32.935 1.00 45.72 107 HIS A O 1
ATOM 832 N N . PRO A 1 108 ? 4.509 -4.065 -32.916 1.00 42.84 108 PRO A N 1
ATOM 833 C CA . PRO A 1 108 ? 3.465 -3.046 -33.060 1.00 42.84 108 PRO A CA 1
ATOM 834 C C . PRO A 1 108 ? 2.819 -3.157 -34.452 1.00 42.84 108 PRO A C 1
ATOM 836 O O . PRO A 1 108 ? 3.257 -2.527 -35.407 1.00 42.84 108 PRO A O 1
ATOM 839 N N . GLY A 1 109 ? 1.813 -4.028 -34.577 1.00 51.56 109 GLY A N 1
ATOM 840 C CA . GLY A 1 109 ? 1.126 -4.347 -35.831 1.00 51.56 109 GLY A CA 1
ATOM 841 C C . GLY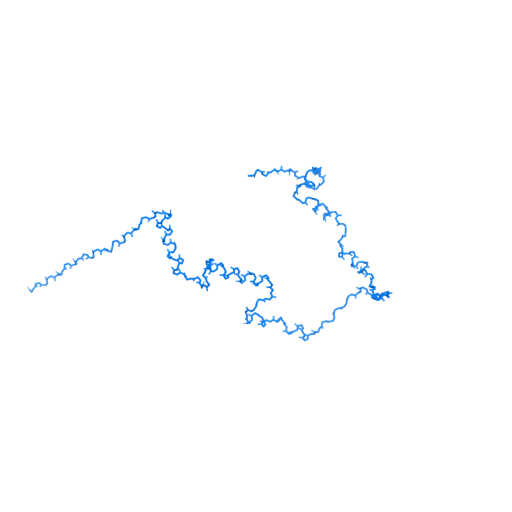 A 1 109 ? 0.628 -5.793 -35.967 1.00 51.56 109 GLY A C 1
ATOM 842 O O . GLY A 1 109 ? -0.182 -6.047 -36.851 1.00 51.56 109 GLY A O 1
ATOM 843 N N . ASN A 1 110 ? 1.051 -6.737 -35.112 1.00 48.91 110 ASN A N 1
ATOM 844 C CA . ASN A 1 110 ? 0.622 -8.140 -35.205 1.00 48.91 110 ASN A CA 1
ATOM 845 C C . ASN A 1 110 ? 0.063 -8.651 -33.865 1.00 48.91 110 ASN A C 1
ATOM 847 O O . ASN A 1 110 ? 0.790 -8.805 -32.885 1.00 48.91 110 ASN A O 1
ATOM 851 N N . THR A 1 111 ? -1.243 -8.919 -33.826 1.00 40.53 111 THR A N 1
ATOM 852 C CA . THR A 1 111 ? -1.995 -9.470 -32.683 1.00 40.53 111 THR A CA 1
ATOM 853 C C . THR A 1 111 ? -1.874 -10.999 -32.597 1.00 40.53 111 THR A C 1
ATOM 855 O O . THR A 1 111 ? -2.862 -11.697 -32.367 1.00 40.53 111 THR A O 1
ATOM 858 N N . GLY A 1 112 ? -0.680 -11.537 -32.841 1.00 50.94 112 GLY A N 1
ATOM 859 C CA . GLY A 1 112 ? -0.390 -12.971 -32.835 1.00 50.94 112 GLY A CA 1
ATOM 860 C C . GLY A 1 112 ? 0.545 -13.360 -31.692 1.00 50.94 112 GLY A C 1
ATOM 861 O O . GLY A 1 112 ? 1.360 -12.556 -31.251 1.00 50.94 112 GLY A O 1
ATOM 862 N N . LYS A 1 113 ? 0.406 -14.597 -31.198 1.00 50.75 113 LYS A N 1
ATOM 863 C CA . LYS A 1 113 ? 1.317 -15.227 -30.223 1.00 50.75 113 LYS A CA 1
ATOM 864 C C . LYS A 1 113 ? 2.773 -15.157 -30.731 1.00 50.75 113 LYS A C 1
ATOM 866 O O . LYS A 1 113 ? 2.959 -15.139 -31.945 1.00 50.75 113 LYS A O 1
ATOM 871 N N . PRO A 1 114 ? 3.791 -15.172 -29.848 1.00 53.69 114 PRO A N 1
ATOM 872 C CA . PRO A 1 114 ? 5.179 -15.256 -30.288 1.00 53.69 114 PRO A CA 1
ATOM 873 C C . PRO A 1 114 ? 5.368 -16.605 -30.976 1.00 53.69 114 PRO A C 1
ATOM 875 O O . PRO A 1 114 ? 5.386 -17.650 -30.319 1.00 53.69 114 PRO A O 1
ATOM 878 N N . ASP A 1 115 ? 5.451 -16.600 -32.300 1.00 61.50 115 ASP A N 1
ATOM 879 C CA . ASP A 1 115 ? 5.844 -17.792 -33.028 1.00 61.50 115 ASP A CA 1
ATOM 880 C C . ASP A 1 115 ? 7.345 -17.955 -32.824 1.00 61.50 115 ASP A C 1
ATOM 882 O O . ASP A 1 115 ? 8.142 -17.227 -33.406 1.00 61.50 115 ASP A O 1
ATOM 886 N N . ALA A 1 116 ? 7.743 -18.941 -32.017 1.00 70.69 116 ALA A N 1
ATOM 887 C CA . ALA A 1 116 ? 9.152 -19.277 -31.794 1.00 70.69 116 ALA A CA 1
ATOM 888 C C . ALA A 1 116 ? 9.931 -19.442 -33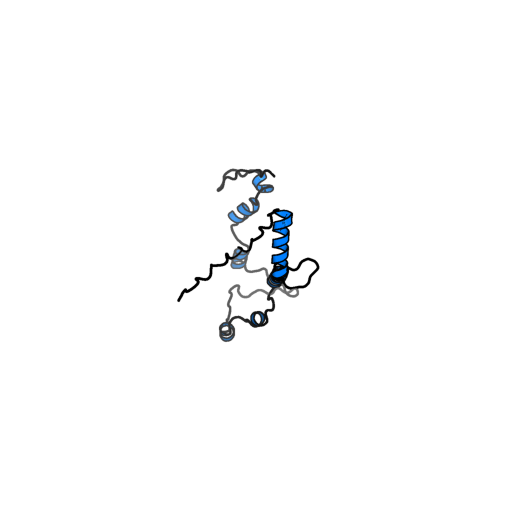.118 1.00 70.69 116 ALA A C 1
ATOM 890 O O . ALA A 1 116 ? 11.123 -19.164 -33.188 1.00 70.69 116 ALA A O 1
ATOM 891 N N . ARG A 1 117 ? 9.233 -19.824 -34.198 1.00 72.25 117 ARG A N 1
ATOM 892 C CA . ARG A 1 117 ? 9.785 -19.929 -35.555 1.00 72.25 117 ARG A CA 1
ATOM 893 C C . ARG A 1 117 ? 10.194 -18.578 -36.149 1.00 72.25 117 ARG A C 1
ATOM 895 O O . ARG A 1 117 ? 11.205 -18.507 -36.839 1.00 72.25 117 ARG A O 1
ATOM 902 N N . TYR A 1 118 ? 9.427 -17.523 -35.880 1.00 74.62 118 TYR A N 1
ATOM 903 C CA . TYR A 1 118 ? 9.747 -16.162 -36.305 1.00 74.62 118 TYR A CA 1
ATOM 904 C C . TYR A 1 118 ? 10.983 -15.640 -35.564 1.00 74.62 118 TYR A C 1
ATOM 906 O O . TYR A 1 118 ? 11.892 -15.091 -36.184 1.00 74.62 118 TYR A O 1
ATOM 914 N N . ASP A 1 119 ? 11.063 -15.888 -34.254 1.00 79.19 119 ASP A N 1
ATOM 915 C CA . ASP A 1 119 ? 12.223 -15.504 -33.442 1.00 79.19 119 ASP A CA 1
ATOM 916 C C . ASP A 1 119 ? 13.501 -16.231 -33.904 1.00 79.19 119 ASP A C 1
ATOM 918 O O . ASP A 1 119 ? 14.565 -15.618 -34.027 1.00 79.19 119 ASP A O 1
ATOM 922 N N . GLU A 1 120 ? 13.399 -17.523 -34.238 1.00 83.94 120 GLU A N 1
ATOM 923 C CA . GLU A 1 120 ? 14.490 -18.311 -34.829 1.00 83.94 120 GLU A CA 1
ATOM 924 C C . GLU A 1 120 ? 14.960 -17.747 -36.179 1.00 83.94 120 GLU A C 1
ATOM 926 O O . GLU A 1 120 ? 16.169 -17.645 -36.428 1.00 83.94 120 GLU A O 1
ATOM 931 N N . GLU A 1 121 ? 14.024 -17.360 -37.049 1.00 84.56 121 GLU A N 1
ATOM 932 C CA . GLU A 1 121 ? 14.330 -16.775 -38.353 1.00 84.56 121 GLU A CA 1
ATOM 933 C C . GLU A 1 121 ? 15.015 -15.410 -38.215 1.00 84.56 121 GLU A C 1
ATOM 935 O O . GLU A 1 121 ? 16.047 -15.173 -38.850 1.00 84.56 121 GLU A O 1
ATOM 940 N N . MET A 1 122 ? 14.514 -14.549 -37.327 1.00 84.06 122 MET A N 1
ATOM 941 C CA . MET A 1 122 ? 15.119 -13.246 -37.038 1.00 84.06 122 MET A CA 1
ATOM 942 C C . MET A 1 122 ? 16.520 -13.393 -36.448 1.00 84.06 122 MET A C 1
ATOM 944 O O . MET A 1 122 ? 17.444 -12.694 -36.868 1.00 84.06 122 MET A O 1
ATOM 948 N N . ALA A 1 123 ? 16.726 -14.353 -35.543 1.00 86.38 123 ALA A N 1
ATOM 949 C CA . ALA A 1 123 ? 18.048 -14.648 -35.002 1.00 86.38 123 ALA A CA 1
ATOM 950 C C . ALA A 1 123 ? 19.019 -15.143 -36.090 1.00 86.38 123 ALA A C 1
ATOM 952 O O . ALA A 1 123 ? 20.198 -14.782 -36.080 1.00 86.38 123 ALA A O 1
ATOM 953 N N . ARG A 1 124 ? 18.541 -15.940 -37.058 1.00 88.19 124 ARG A N 1
ATOM 954 C CA . ARG A 1 124 ? 19.341 -16.384 -38.212 1.00 88.19 124 ARG A CA 1
ATOM 955 C C . ARG A 1 124 ? 19.740 -15.211 -39.105 1.00 88.19 124 ARG A C 1
ATOM 957 O O . ARG A 1 124 ? 20.918 -15.087 -39.436 1.00 88.19 124 ARG A O 1
ATOM 964 N N . LEU A 1 125 ? 18.785 -14.355 -39.468 1.00 87.44 125 LEU A N 1
ATOM 965 C CA . LEU A 1 125 ? 19.033 -13.171 -40.295 1.00 87.44 125 LEU A CA 1
ATOM 966 C C . LEU A 1 125 ? 19.992 -12.196 -39.601 1.00 87.44 125 LEU A C 1
ATOM 968 O O . LEU A 1 125 ? 20.897 -11.664 -40.240 1.00 87.44 125 LEU A O 1
ATOM 972 N N . TYR A 1 126 ? 19.862 -12.020 -38.285 1.00 87.06 126 TYR A N 1
ATOM 973 C CA . TYR A 1 126 ? 20.758 -11.179 -37.494 1.00 87.06 126 TYR A CA 1
ATOM 974 C C . TYR A 1 126 ? 22.203 -11.696 -37.504 1.00 87.06 126 TYR A C 1
ATOM 976 O O . TYR A 1 126 ? 23.135 -10.922 -37.735 1.00 87.06 126 TYR A O 1
ATOM 984 N N . ARG A 1 127 ? 22.407 -13.011 -37.327 1.00 90.62 127 ARG A N 1
ATOM 985 C CA . ARG A 1 127 ? 23.743 -13.630 -37.415 1.00 90.62 127 ARG A CA 1
ATOM 986 C C . ARG A 1 127 ? 24.404 -13.395 -38.776 1.00 90.62 127 ARG A C 1
ATOM 988 O O . ARG A 1 127 ? 25.588 -13.073 -38.838 1.00 90.62 127 ARG A O 1
ATOM 995 N N . GLN A 1 128 ? 23.628 -13.479 -39.856 1.00 85.75 128 GLN A N 1
ATOM 996 C CA . GLN A 1 128 ? 24.129 -13.282 -41.219 1.00 85.75 128 GLN A CA 1
ATOM 997 C C . GLN A 1 128 ? 24.424 -11.812 -41.541 1.00 85.75 128 GLN A C 1
ATOM 999 O O . GLN A 1 128 ? 25.495 -11.494 -42.050 1.00 85.75 128 GLN A O 1
ATOM 1004 N N . HIS A 1 129 ? 23.487 -10.906 -41.257 1.00 86.44 129 HIS A N 1
ATOM 1005 C CA . HIS A 1 129 ? 23.568 -9.523 -41.733 1.00 86.44 129 HIS A CA 1
ATOM 1006 C C . HIS A 1 129 ? 24.248 -8.566 -40.749 1.00 86.44 129 HIS A C 1
ATOM 1008 O O . HIS A 1 129 ? 24.917 -7.631 -41.189 1.00 86.44 129 HIS A O 1
ATOM 1014 N N . VAL A 1 130 ? 24.108 -8.791 -39.438 1.00 89.56 130 VAL A N 1
ATOM 1015 C CA . VAL A 1 130 ? 24.671 -7.905 -38.404 1.00 89.56 130 VAL A CA 1
ATOM 1016 C C . VAL A 1 130 ? 26.008 -8.432 -37.898 1.00 89.56 130 VAL A C 1
ATOM 1018 O O . VAL A 1 130 ? 26.994 -7.698 -37.908 1.00 89.56 130 VAL A O 1
ATOM 1021 N N . LEU A 1 131 ? 26.062 -9.709 -37.506 1.00 86.12 131 LEU A N 1
ATOM 1022 C CA . LEU A 1 131 ? 27.293 -10.339 -37.005 1.00 86.12 131 LEU A CA 1
ATOM 1023 C C . LEU A 1 131 ? 28.224 -10.827 -38.127 1.00 86.12 131 LEU A C 1
ATOM 1025 O O . LEU A 1 131 ? 29.391 -11.104 -37.860 1.00 86.12 131 LEU A O 1
ATOM 1029 N N . LYS A 1 132 ? 27.738 -10.875 -39.378 1.00 85.88 132 LYS A N 1
ATOM 1030 C CA . LYS A 1 132 ? 28.498 -11.289 -40.573 1.00 85.88 132 LYS A CA 1
ATOM 1031 C C . LYS A 1 132 ? 29.161 -12.661 -40.422 1.00 85.88 132 LYS A C 1
ATOM 1033 O O . LYS A 1 132 ? 30.245 -12.898 -40.955 1.00 85.88 132 LYS A O 1
ATOM 1038 N N . GLU A 1 133 ? 28.510 -13.573 -39.705 1.00 81.31 133 GLU A N 1
ATOM 1039 C CA . GLU A 1 133 ? 28.965 -14.957 -39.622 1.00 81.31 133 GLU A CA 1
ATOM 1040 C C . GLU A 1 133 ? 28.839 -15.610 -41.006 1.00 81.31 133 GLU A C 1
ATOM 1042 O O . GLU A 1 133 ? 27.767 -15.616 -41.617 1.00 81.31 133 GLU A O 1
ATOM 1047 N N . GLN A 1 134 ? 29.948 -16.143 -41.523 1.00 68.44 134 GLN A N 1
ATOM 1048 C CA . GLN A 1 134 ? 29.955 -16.868 -42.793 1.00 68.44 134 GLN A CA 1
ATOM 1049 C C . GLN A 1 134 ? 29.144 -18.162 -42.623 1.00 68.44 134 GLN A C 1
ATOM 1051 O O . GLN A 1 134 ? 29.400 -18.903 -41.668 1.00 68.44 134 GLN A O 1
ATOM 1056 N N . PRO A 1 135 ? 28.186 -18.474 -43.516 1.00 64.81 135 PRO A N 1
ATOM 1057 C CA . PRO A 1 135 ? 27.432 -19.714 -43.423 1.00 64.81 135 PRO A CA 1
ATOM 1058 C C . PRO A 1 135 ? 28.397 -20.887 -43.602 1.00 64.81 135 PRO A C 1
ATOM 1060 O O . PRO A 1 135 ? 28.927 -21.123 -44.688 1.00 64.81 135 PRO A O 1
ATOM 1063 N N . THR A 1 136 ? 28.649 -21.618 -42.519 1.00 59.22 136 THR A N 1
ATOM 1064 C CA . THR A 1 136 ? 29.445 -22.837 -42.561 1.00 59.22 136 THR A CA 1
ATOM 1065 C C . THR A 1 136 ? 28.653 -23.884 -43.334 1.00 59.22 136 THR A C 1
ATOM 1067 O O . THR A 1 136 ? 27.690 -24.469 -42.841 1.00 59.22 136 THR A O 1
ATOM 1070 N N . LEU A 1 137 ? 29.032 -24.097 -44.594 1.00 60.56 137 LEU A N 1
ATOM 1071 C CA . LEU A 1 137 ? 28.554 -25.225 -45.381 1.00 60.56 137 LEU A CA 1
ATOM 1072 C C . LEU A 1 137 ? 28.991 -26.498 -44.649 1.00 60.56 137 LEU A C 1
ATOM 1074 O O . LEU A 1 137 ? 30.166 -26.864 -44.676 1.00 60.56 137 LEU A O 1
ATOM 1078 N N . GLN A 1 138 ? 28.062 -27.161 -43.959 1.00 59.59 138 GLN A N 1
ATOM 1079 C CA . GLN A 1 138 ? 28.293 -28.511 -43.462 1.00 59.59 138 GLN A CA 1
ATOM 1080 C C . GLN A 1 138 ? 28.417 -29.421 -44.685 1.00 59.59 138 GLN A C 1
ATOM 1082 O O . GLN A 1 138 ? 27.420 -29.843 -45.267 1.00 59.59 138 GLN A O 1
ATOM 1087 N N . ILE A 1 139 ? 29.651 -29.674 -45.122 1.00 58.94 139 ILE A N 1
ATOM 1088 C CA . ILE A 1 139 ? 29.932 -30.652 -46.168 1.00 58.94 139 ILE A CA 1
ATOM 1089 C C . ILE A 1 139 ? 29.542 -32.011 -45.590 1.00 58.94 139 ILE A C 1
ATOM 1091 O O . ILE A 1 139 ? 30.244 -32.570 -44.747 1.00 58.94 139 ILE A O 1
ATOM 1095 N N . GLN A 1 140 ? 28.390 -32.522 -46.015 1.00 58.91 140 GLN A N 1
ATOM 1096 C CA . GLN A 1 140 ? 27.964 -33.880 -45.726 1.00 58.91 140 GLN A CA 1
ATOM 1097 C C . GLN A 1 140 ? 29.021 -34.816 -46.320 1.00 58.91 140 GLN A C 1
ATOM 1099 O O . GLN A 1 140 ? 29.188 -34.882 -47.537 1.00 58.91 140 GLN A O 1
ATOM 1104 N N . GLY A 1 141 ? 29.813 -35.445 -45.447 1.00 51.06 141 GLY A N 1
ATOM 1105 C CA . GLY A 1 141 ? 30.966 -36.243 -45.847 1.00 51.06 141 GLY A CA 1
ATOM 1106 C C . GLY A 1 141 ? 30.572 -37.283 -46.890 1.00 51.06 141 GLY A C 1
ATOM 1107 O O . GLY A 1 141 ? 29.671 -38.089 -46.653 1.00 51.06 141 GLY A O 1
ATOM 1108 N N . LEU A 1 142 ? 31.241 -37.267 -48.047 1.00 55.22 142 LEU A N 1
ATOM 1109 C CA . LEU A 1 142 ? 31.137 -38.350 -49.017 1.00 55.22 142 LEU A CA 1
ATOM 1110 C C . LEU A 1 142 ? 31.603 -39.640 -48.332 1.00 55.22 142 LEU A C 1
ATOM 1112 O O . LEU A 1 142 ? 32.797 -39.858 -48.130 1.00 55.22 142 LEU A O 1
ATOM 1116 N N . GLY A 1 143 ? 30.644 -40.488 -47.960 1.00 50.38 143 GLY A N 1
ATOM 1117 C CA . GLY A 1 143 ? 30.903 -41.830 -47.463 1.00 50.38 143 GLY A CA 1
ATOM 1118 C C . GLY A 1 143 ? 31.684 -42.623 -48.507 1.00 50.38 143 GLY A C 1
ATOM 1119 O O . GLY A 1 143 ? 31.170 -42.934 -49.582 1.00 50.38 143 GLY A O 1
ATOM 1120 N N . GLY A 1 144 ? 32.944 -42.930 -48.199 1.00 45.19 144 GLY A N 1
ATOM 1121 C CA . GLY A 1 144 ? 33.788 -43.782 -49.026 1.00 45.19 144 GLY A CA 1
ATOM 1122 C C . GLY A 1 144 ? 33.142 -45.154 -49.230 1.00 45.19 144 GLY A C 1
ATOM 1123 O O . GLY A 1 144 ? 32.717 -45.807 -48.276 1.00 45.19 144 GLY A O 1
ATOM 1124 N N . LYS A 1 145 ? 33.069 -45.605 -50.487 1.00 53.19 145 LYS A N 1
ATOM 1125 C CA . LYS A 1 145 ? 32.632 -46.962 -50.834 1.00 53.19 145 LYS A CA 1
ATOM 1126 C C . LYS A 1 145 ? 33.612 -47.969 -50.218 1.00 53.19 145 LYS A C 1
ATOM 1128 O O . LYS A 1 145 ? 34.765 -48.041 -50.641 1.00 53.19 145 LYS A O 1
ATOM 1133 N N . ARG A 1 146 ? 33.163 -48.759 -49.237 1.00 50.69 146 ARG A N 1
ATOM 1134 C CA . ARG A 1 146 ? 33.890 -49.958 -48.787 1.00 50.69 146 ARG A CA 1
ATOM 1135 C C . ARG A 1 146 ? 33.941 -50.955 -49.951 1.00 50.69 146 ARG A C 1
ATOM 1137 O O . ARG A 1 146 ? 32.900 -51.270 -50.525 1.00 50.69 146 ARG A O 1
ATOM 1144 N N . LYS A 1 147 ? 35.146 -51.404 -50.324 1.00 48.56 147 LYS A N 1
ATOM 1145 C CA . LYS A 1 147 ? 35.359 -52.474 -51.313 1.00 48.56 147 LYS A CA 1
ATOM 1146 C C . LYS A 1 147 ? 34.646 -53.743 -50.839 1.00 48.56 147 LYS A C 1
ATOM 1148 O O . LYS A 1 147 ? 34.834 -54.149 -49.698 1.00 48.56 147 LYS A O 1
ATOM 1153 N N . ALA A 1 148 ? 33.850 -54.342 -51.721 1.00 52.88 148 ALA A N 1
ATOM 1154 C CA . ALA A 1 148 ? 33.314 -55.681 -51.530 1.00 52.88 148 ALA A CA 1
ATOM 1155 C C . ALA A 1 148 ? 34.463 -56.696 -51.606 1.00 52.88 148 ALA A C 1
ATOM 1157 O O . ALA A 1 148 ? 35.257 -56.676 -52.549 1.00 52.88 148 ALA A O 1
ATOM 1158 N N . GLU A 1 149 ? 34.561 -57.539 -50.587 1.00 47.22 149 GLU A N 1
ATOM 1159 C CA . GLU A 1 149 ? 35.491 -58.658 -50.511 1.00 47.22 149 GLU A CA 1
ATOM 1160 C C . GLU A 1 149 ? 34.983 -59.767 -51.448 1.00 47.22 149 GLU A C 1
ATOM 1162 O O . GLU A 1 149 ? 33.854 -60.238 -51.315 1.00 47.22 149 GLU A O 1
ATOM 1167 N N . VAL A 1 150 ? 35.780 -60.121 -52.459 1.00 50.25 150 VAL A N 1
ATOM 1168 C CA . V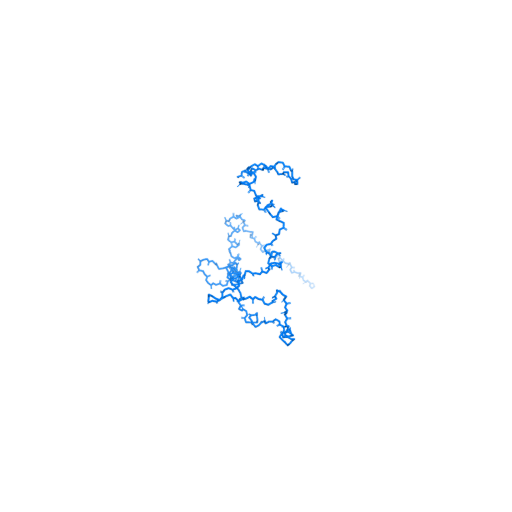AL A 1 150 ? 35.452 -61.173 -53.430 1.00 50.25 150 VAL A CA 1
ATOM 1169 C C . VAL A 1 150 ? 35.941 -62.508 -52.872 1.00 50.25 150 VAL A C 1
ATOM 1171 O O . VAL A 1 150 ? 37.140 -62.785 -52.889 1.00 50.25 150 VAL A O 1
ATOM 1174 N N . LEU A 1 151 ? 35.004 -63.330 -52.395 1.00 48.56 151 LEU A N 1
ATOM 1175 C CA . LEU A 1 151 ? 35.216 -64.747 -52.094 1.00 48.56 151 LEU A CA 1
ATOM 1176 C C . LEU A 1 151 ? 35.591 -65.489 -53.387 1.00 48.56 151 LEU A C 1
ATOM 1178 O O . LEU A 1 151 ? 34.793 -65.544 -54.323 1.00 48.56 151 LEU A O 1
ATOM 1182 N N . HIS A 1 152 ? 36.805 -66.036 -53.438 1.00 48.53 152 HIS A N 1
ATOM 1183 C CA . HIS A 1 152 ? 37.197 -67.037 -54.428 1.00 48.53 152 HIS A CA 1
ATOM 1184 C C . HIS A 1 152 ? 36.943 -68.431 -53.842 1.00 48.53 152 HIS A C 1
ATOM 1186 O O . HIS A 1 152 ? 37.311 -68.682 -52.693 1.00 48.53 152 HIS A O 1
ATOM 1192 N N . ASN A 1 153 ? 36.281 -69.277 -54.638 1.00 42.09 153 ASN A N 1
ATOM 1193 C CA . ASN A 1 153 ? 36.145 -70.722 -54.423 1.00 42.09 153 ASN A CA 1
ATOM 1194 C C . ASN A 1 153 ? 37.504 -71.424 -54.403 1.00 42.09 153 ASN A C 1
ATOM 1196 O O . ASN A 1 153 ? 38.393 -70.984 -55.170 1.00 42.09 153 ASN A O 1
#

Secondary structure (DSSP, 8-state):
---------TTTS---HHHHHHSSSHHHHHHHHS----HHHHHHHH-S--EEETTEEE--S---------HHHHHT----HHHHTT--SSHHHHHHHHHHHHHTT--TT--S---HHHHHHHHHHHHHHTS--------------PPPP----

Foldseek 3Di:
DDDPDDDDDPDDDDDDPCCCPPHDCVVVVVCVVPPPDDPVRVCLVPNDDFDQDPNDTDDDPDPDDDDDDDPVVVVVDDDCVCVVVVHDPDPVSVVVVVVVQVVQDDDPPDPDGNPVVVVVVVVVVCCCPPVVDDPPPPPPDDPDDDDDDDDDD

Radius of gyration: 36.13 Å; chains: 1; bounding box: 62×95×78 Å

Sequence (153 aa):
TEMCIIPYATQQGEISFCAYNTGIGWRNIIEKMHMTATLTKWYEEHGRHEIFAGNKAVPLPSTAHSLKLNEEAVRAGAQTDLDQLGIAKNAREEKLKARAGVARGSHPGNTGKPDARYDEEMARLYRQHVLKEQPTLQIQGLGGKRKAEVLHN